Protein AF-A0A4V2B8Z3-F1 (afdb_monomer_lite)

Radius of gyration: 23.39 Å; chains: 1; bounding box: 37×26×96 Å

Foldseek 3Di:
DVVVVVVVVVVVVVVVVVVVVVLVVVLVVLVPDDLLVSLVVLLPDDLLSSLSSLVNHDVVSSVSSLVNHDPVSSVVNVCVNVVVVVVCVVDPDDDDPPPDDDDDDDDDDDDDDDDDDDD

Secondary structure (DSSP, 8-state):
-HHHHHHHHHHHHHHHHHHHHHHHHHHHHHHHS-HHHHHHHHHTS-HHHHHHHHHHS-HHHHHHHHTTS-HHHHHHHHHHHTTHHHHHTT-------TT---PPP--------------

Sequence (119 aa):
MEELNAQMSEKLDGFKKEHEGKITKLVAVVEGMKPAAAAEYIENLDAELAVEILARMNTAKASKLLNLVNKKQSARLTELYTGYRDNVKGTSGAPAPASVAPAPAAKAPEQEKEAAKPK

pLDDT: mean 73.84, std 19.45, range [31.23, 90.62]

Structure (mmCIF, N/CA/C/O backbone):
data_AF-A0A4V2B8Z3-F1
#
_entry.id   AF-A0A4V2B8Z3-F1
#
loop_
_atom_site.group_PDB
_atom_site.id
_atom_site.type_symbol
_atom_site.label_atom_id
_atom_site.label_alt_id
_atom_site.label_comp_id
_atom_site.label_asym_id
_atom_site.label_entity_id
_atom_site.label_seq_id
_atom_site.pdbx_PDB_ins_code
_atom_site.Cartn_x
_atom_site.Cartn_y
_atom_site.Cartn_z
_atom_site.occupancy
_atom_site.B_iso_or_equiv
_atom_site.auth_seq_id
_atom_site.auth_comp_id
_atom_site.auth_asym_id
_atom_site.auth_atom_id
_atom_site.pdbx_PDB_model_num
ATOM 1 N N . MET A 1 1 ? 24.042 3.207 -31.398 1.00 63.28 1 MET A N 1
ATOM 2 C CA . MET A 1 1 ? 23.522 2.384 -30.277 1.00 63.28 1 MET A CA 1
ATOM 3 C C . MET A 1 1 ? 22.726 3.220 -29.280 1.00 63.28 1 MET A C 1
ATOM 5 O O . MET A 1 1 ? 21.705 2.733 -28.818 1.00 63.28 1 MET A O 1
ATOM 9 N N . GLU A 1 2 ? 23.131 4.459 -28.977 1.00 76.25 2 GLU A N 1
ATOM 10 C CA . GLU A 1 2 ? 22.436 5.330 -28.010 1.00 76.25 2 GLU A CA 1
ATOM 11 C C . GLU A 1 2 ? 20.931 5.508 -28.250 1.00 76.25 2 GLU A C 1
ATOM 13 O O . GLU A 1 2 ? 20.178 5.406 -27.289 1.00 76.25 2 GLU A O 1
ATOM 18 N N . GLU A 1 3 ? 20.461 5.670 -29.493 1.00 77.44 3 GLU A N 1
ATOM 19 C CA . GLU A 1 3 ? 19.020 5.792 -29.792 1.00 77.44 3 GLU A CA 1
ATOM 20 C C . GLU A 1 3 ? 18.175 4.620 -29.270 1.00 77.44 3 GLU A C 1
ATOM 22 O O . GLU A 1 3 ? 17.048 4.826 -28.822 1.00 77.44 3 GLU A O 1
ATOM 27 N N . LEU A 1 4 ? 18.714 3.394 -29.281 1.00 80.19 4 LEU A N 1
ATOM 28 C CA . LEU A 1 4 ? 18.009 2.227 -28.752 1.00 80.19 4 LEU A CA 1
ATOM 29 C C . LEU A 1 4 ? 17.899 2.309 -27.224 1.00 80.19 4 LEU A C 1
ATOM 31 O O . LEU A 1 4 ? 16.831 2.056 -26.674 1.00 80.19 4 LEU A O 1
ATOM 35 N N . ASN A 1 5 ? 18.970 2.734 -26.548 1.00 81.25 5 ASN A N 1
ATOM 36 C CA . ASN A 1 5 ? 18.971 2.954 -25.100 1.00 81.25 5 ASN A CA 1
ATOM 37 C C . ASN A 1 5 ? 18.047 4.118 -24.707 1.00 81.25 5 ASN A C 1
ATOM 39 O O . ASN A 1 5 ? 17.336 4.017 -23.710 1.00 81.25 5 ASN A O 1
ATOM 43 N N . ALA A 1 6 ? 18.011 5.192 -25.500 1.00 82.75 6 ALA A N 1
ATOM 44 C CA . ALA A 1 6 ? 17.126 6.335 -25.295 1.00 82.75 6 ALA A CA 1
ATOM 45 C C . ALA A 1 6 ? 15.649 5.931 -25.428 1.00 82.75 6 ALA A C 1
ATOM 47 O O . ALA A 1 6 ? 14.876 6.150 -24.498 1.00 82.75 6 ALA A O 1
ATOM 48 N N . GLN A 1 7 ? 15.270 5.249 -26.516 1.00 79.38 7 GLN A N 1
ATOM 49 C CA . GLN A 1 7 ? 13.904 4.741 -26.703 1.00 79.38 7 GLN A CA 1
ATOM 50 C C . GLN A 1 7 ? 13.503 3.698 -25.651 1.00 79.38 7 GLN A C 1
ATOM 52 O O . GLN A 1 7 ? 12.338 3.641 -25.258 1.00 79.38 7 GLN A O 1
ATOM 57 N N . MET A 1 8 ? 14.442 2.862 -25.194 1.00 81.38 8 MET A N 1
ATOM 58 C CA . MET A 1 8 ? 14.202 1.915 -24.102 1.00 81.38 8 MET A CA 1
ATOM 59 C C . MET A 1 8 ? 13.930 2.666 -22.792 1.00 81.38 8 MET A C 1
ATOM 61 O O . MET A 1 8 ? 12.949 2.376 -22.111 1.00 81.38 8 MET A O 1
ATOM 65 N N . SER A 1 9 ? 14.758 3.665 -22.472 1.00 83.81 9 SER A N 1
ATOM 66 C CA . SER A 1 9 ? 14.620 4.501 -21.276 1.00 83.81 9 SER A CA 1
ATOM 67 C C . SER A 1 9 ? 13.304 5.280 -21.272 1.00 83.81 9 SER A C 1
ATOM 69 O O . SER A 1 9 ? 12.562 5.210 -20.299 1.00 83.81 9 SER A O 1
ATOM 71 N N . GLU A 1 10 ? 12.947 5.939 -22.378 1.00 86.31 10 GLU A N 1
ATOM 72 C CA . GLU A 1 10 ? 11.703 6.711 -22.505 1.00 86.31 10 GLU A CA 1
ATOM 73 C C . GLU A 1 10 ? 10.454 5.837 -22.298 1.00 86.31 10 GLU A C 1
ATOM 75 O O . GLU A 1 10 ? 9.553 6.205 -21.542 1.00 86.31 10 GLU A O 1
ATOM 80 N N . LYS A 1 11 ? 10.426 4.633 -22.889 1.00 84.12 11 LYS A N 1
ATOM 81 C CA . LYS A 1 11 ? 9.333 3.663 -22.700 1.00 84.12 11 LYS A CA 1
ATOM 82 C C . LYS A 1 11 ? 9.252 3.153 -21.259 1.00 84.12 11 LYS A C 1
ATOM 84 O O . LYS A 1 11 ? 8.151 3.030 -20.723 1.00 84.12 11 LYS A O 1
ATOM 89 N N . LEU A 1 12 ? 10.394 2.897 -20.617 1.00 86.19 12 LEU A N 1
ATOM 90 C CA . LEU A 1 12 ? 10.456 2.522 -19.200 1.00 86.19 12 LEU A CA 1
ATOM 91 C C . LEU A 1 12 ? 9.970 3.661 -18.291 1.00 86.19 12 LEU A C 1
ATOM 93 O O . LEU A 1 12 ? 9.280 3.404 -17.307 1.00 86.19 12 LEU A O 1
ATOM 97 N N . ASP A 1 13 ? 10.293 4.910 -18.615 1.00 87.56 13 ASP A N 1
ATOM 98 C CA . ASP A 1 13 ? 9.907 6.082 -17.828 1.00 87.56 13 ASP A CA 1
ATOM 99 C C . ASP A 1 13 ? 8.413 6.416 -17.978 1.00 87.56 13 ASP A C 1
ATOM 101 O O . ASP A 1 13 ? 7.733 6.704 -16.991 1.00 87.56 13 ASP A O 1
ATOM 105 N N . GLY A 1 14 ? 7.866 6.277 -19.191 1.00 85.31 14 GLY A N 1
ATOM 106 C CA . GLY A 1 14 ? 6.426 6.339 -19.449 1.00 85.31 14 GLY A CA 1
ATOM 107 C C . GLY A 1 14 ? 5.649 5.245 -18.710 1.00 85.31 14 GLY A C 1
ATOM 108 O O . GLY A 1 14 ? 4.656 5.541 -18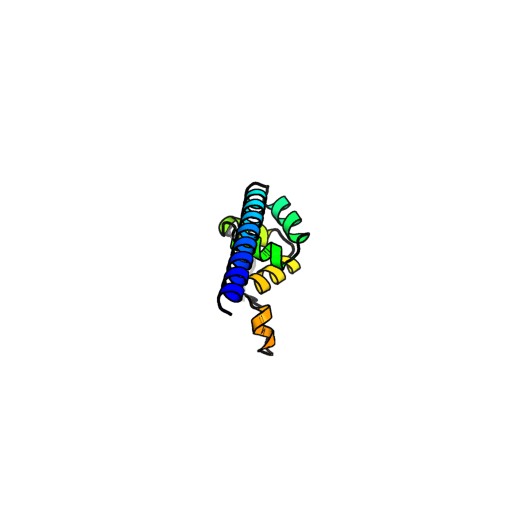.044 1.00 85.31 14 GLY A O 1
ATOM 109 N N . PHE A 1 15 ? 6.137 3.998 -18.745 1.00 83.88 15 PHE A N 1
ATOM 110 C CA . PHE A 1 15 ? 5.535 2.882 -18.006 1.00 83.88 15 PHE A CA 1
ATOM 111 C C . PHE A 1 15 ? 5.535 3.126 -16.490 1.00 83.88 15 PHE A C 1
ATOM 113 O O . PHE A 1 15 ? 4.497 2.961 -15.849 1.00 83.88 15 PHE A O 1
ATOM 120 N N . LYS A 1 16 ? 6.659 3.586 -15.917 1.00 85.00 16 LYS A N 1
ATOM 121 C CA . LYS A 1 16 ? 6.743 3.977 -14.497 1.00 85.00 16 LYS A CA 1
ATOM 122 C C . LYS A 1 16 ? 5.706 5.044 -14.152 1.00 85.00 16 LYS A C 1
ATOM 124 O O . LYS A 1 16 ? 4.908 4.831 -13.247 1.00 85.00 16 LYS A O 1
ATOM 129 N N . LYS A 1 17 ? 5.661 6.151 -14.900 1.00 85.62 17 LYS A N 1
ATOM 130 C CA . LYS A 1 17 ? 4.719 7.261 -14.659 1.00 85.62 17 LYS A CA 1
ATOM 131 C C . LYS A 1 17 ? 3.257 6.816 -14.724 1.00 85.62 17 LYS A C 1
ATOM 133 O O . LYS A 1 17 ? 2.450 7.250 -13.901 1.00 85.62 17 LYS A O 1
ATOM 138 N N . GLU A 1 18 ? 2.906 5.918 -15.644 1.00 87.06 18 GLU A N 1
ATOM 139 C CA . GLU A 1 18 ? 1.558 5.344 -15.690 1.00 87.06 18 GLU A CA 1
ATOM 140 C C . GLU A 1 18 ? 1.277 4.422 -14.488 1.00 87.06 18 GLU A C 1
ATOM 142 O O . GLU A 1 18 ? 0.188 4.483 -13.910 1.00 87.06 18 GLU A O 1
ATOM 147 N N . HIS A 1 19 ? 2.252 3.608 -14.070 1.00 85.31 19 HIS A N 1
ATOM 148 C CA . HIS A 1 19 ? 2.151 2.740 -12.893 1.00 85.31 19 HIS A CA 1
ATOM 149 C C . HIS A 1 19 ? 1.960 3.551 -11.603 1.00 85.31 19 HIS A C 1
ATOM 151 O O . HIS A 1 19 ? 1.001 3.332 -10.862 1.00 85.31 19 HIS A O 1
ATOM 157 N N . GLU A 1 20 ? 2.785 4.572 -11.373 1.00 86.38 20 GLU A N 1
ATOM 158 C CA . GLU A 1 20 ? 2.660 5.471 -10.221 1.00 86.38 20 GLU A CA 1
ATOM 159 C C . GLU A 1 20 ? 1.343 6.258 -10.241 1.00 86.38 20 GLU A C 1
ATOM 161 O O . GLU A 1 20 ? 0.693 6.419 -9.203 1.00 86.38 20 GLU A O 1
ATOM 166 N N . GLY A 1 21 ? 0.881 6.674 -11.424 1.00 88.00 21 GLY A N 1
ATOM 167 C CA . GLY A 1 21 ? -0.436 7.282 -11.615 1.00 88.00 21 GLY A CA 1
ATOM 168 C C . GLY A 1 21 ? -1.612 6.343 -11.308 1.00 88.00 21 GLY A C 1
ATOM 169 O O . GLY A 1 21 ? -2.682 6.818 -10.918 1.00 88.00 21 GLY A O 1
ATOM 170 N N . LYS A 1 22 ? -1.441 5.021 -11.445 1.00 88.88 22 LYS A N 1
ATOM 171 C CA . LYS A 1 22 ? -2.420 3.999 -11.022 1.00 88.88 22 LYS A CA 1
ATOM 172 C C . LYS A 1 22 ? -2.374 3.777 -9.508 1.00 88.88 22 LYS A C 1
ATOM 174 O O . LYS A 1 22 ? -3.426 3.829 -8.870 1.00 88.88 22 LYS A O 1
ATOM 179 N N . ILE A 1 23 ? -1.186 3.625 -8.918 1.00 89.38 23 ILE A N 1
ATOM 180 C CA . ILE A 1 23 ? -1.024 3.445 -7.462 1.00 89.38 23 ILE A CA 1
ATOM 181 C C . ILE A 1 23 ? -1.558 4.663 -6.704 1.00 89.38 23 ILE A C 1
ATOM 183 O O . ILE A 1 23 ? -2.300 4.502 -5.743 1.00 89.38 23 ILE A O 1
ATOM 187 N N . THR A 1 24 ? -1.279 5.883 -7.166 1.00 90.12 24 THR A N 1
ATOM 188 C CA . THR A 1 24 ? -1.764 7.120 -6.524 1.00 90.12 24 THR A CA 1
ATOM 189 C C . THR A 1 24 ? -3.298 7.177 -6.464 1.00 90.12 24 THR A C 1
ATOM 191 O O . THR A 1 24 ? -3.869 7.625 -5.470 1.00 90.12 24 THR A O 1
ATOM 194 N N . LYS A 1 25 ? -3.991 6.657 -7.488 1.00 90.06 25 LYS A N 1
ATOM 195 C CA . LYS A 1 25 ? -5.461 6.535 -7.500 1.00 90.06 25 LYS A CA 1
ATOM 196 C C . LYS A 1 25 ? -5.953 5.461 -6.525 1.00 90.06 25 LYS A C 1
ATOM 198 O O . LYS A 1 25 ? -6.922 5.705 -5.812 1.00 90.06 25 LYS A O 1
ATOM 203 N N . LEU A 1 26 ? -5.277 4.311 -6.454 1.00 88.62 26 LEU A N 1
ATOM 204 C CA . LEU A 1 26 ? -5.570 3.258 -5.471 1.00 88.62 26 LEU A CA 1
ATOM 205 C C . LEU A 1 26 ? -5.396 3.773 -4.035 1.00 88.62 26 LEU A C 1
ATOM 207 O O . LEU A 1 26 ? -6.308 3.623 -3.226 1.00 88.62 26 LEU A O 1
ATOM 211 N N . VAL A 1 27 ? -4.288 4.464 -3.747 1.00 90.62 27 VAL A N 1
ATOM 212 C CA . VAL A 1 27 ? -4.035 5.136 -2.463 1.00 90.62 27 VAL A CA 1
ATOM 213 C C . VAL A 1 27 ? -5.171 6.096 -2.123 1.00 90.62 27 VAL A C 1
ATOM 215 O O . VAL A 1 27 ? -5.725 5.990 -1.037 1.00 90.62 27 VAL A O 1
ATOM 218 N N . ALA A 1 28 ? -5.589 6.973 -3.042 1.00 90.06 28 ALA A N 1
ATOM 219 C CA . ALA A 1 28 ? -6.682 7.918 -2.791 1.00 90.06 28 ALA A CA 1
ATOM 220 C C . ALA A 1 28 ? -8.025 7.230 -2.455 1.00 90.06 28 ALA A C 1
ATOM 222 O O . ALA A 1 28 ? -8.773 7.718 -1.606 1.00 90.06 28 ALA A O 1
ATOM 223 N N . VAL A 1 29 ? -8.323 6.079 -3.071 1.00 89.88 29 VAL A N 1
ATOM 224 C CA . VAL A 1 29 ? -9.525 5.278 -2.769 1.00 89.88 29 VAL A CA 1
ATOM 225 C C . VAL A 1 29 ? -9.413 4.596 -1.397 1.00 89.88 29 VAL A C 1
ATOM 227 O O . VAL A 1 29 ? -10.353 4.667 -0.602 1.00 89.88 29 VAL A O 1
ATOM 230 N N . VAL A 1 30 ? -8.260 3.999 -1.077 1.00 87.31 30 VAL A N 1
ATOM 231 C CA . VAL A 1 30 ? -7.969 3.389 0.239 1.00 87.31 30 VAL A CA 1
ATOM 232 C C . VAL A 1 30 ? -7.956 4.444 1.358 1.00 87.31 30 VAL A C 1
ATOM 234 O O . VAL A 1 30 ? -8.436 4.193 2.461 1.00 87.31 30 VAL A O 1
ATOM 237 N N . GLU A 1 31 ? -7.502 5.663 1.063 1.00 87.44 31 GLU A N 1
ATOM 238 C CA . GLU A 1 31 ? -7.493 6.810 1.975 1.00 87.44 31 GLU A CA 1
ATOM 239 C C . GLU A 1 31 ? -8.877 7.400 2.274 1.00 87.44 31 GLU A C 1
ATOM 241 O O . GLU A 1 31 ? -9.021 8.073 3.303 1.00 87.44 31 GLU A O 1
ATOM 246 N N . GLY A 1 32 ? -9.852 7.213 1.379 1.00 87.81 32 GLY A N 1
ATOM 247 C CA . GLY A 1 32 ? -11.216 7.740 1.500 1.00 87.81 32 GLY A CA 1
ATOM 248 C C . GLY A 1 32 ? -12.219 6.767 2.130 1.00 87.81 32 GLY A C 1
ATOM 249 O O . GLY A 1 32 ? -13.265 7.195 2.621 1.00 87.81 32 GLY A O 1
ATOM 250 N N . MET A 1 33 ? -11.922 5.465 2.138 1.00 89.75 33 MET A N 1
ATOM 251 C CA . MET A 1 33 ? -12.783 4.444 2.744 1.00 89.75 33 MET A CA 1
ATOM 252 C C . MET A 1 33 ? -12.567 4.299 4.265 1.00 89.75 33 MET A C 1
ATOM 254 O O . MET A 1 33 ? -11.643 4.858 4.856 1.00 89.75 33 MET A O 1
ATOM 258 N N . LYS A 1 34 ? -13.452 3.551 4.941 1.00 89.44 34 LYS A N 1
ATOM 259 C CA . LYS A 1 34 ? -13.342 3.320 6.394 1.00 89.44 34 LYS A CA 1
ATOM 260 C C . LYS A 1 34 ? -12.140 2.405 6.703 1.00 89.44 34 LYS A C 1
ATOM 262 O O . LYS A 1 34 ? -11.993 1.403 6.008 1.00 89.44 34 LYS A O 1
ATOM 267 N N . PRO A 1 35 ? -11.358 2.641 7.779 1.00 86.56 35 PRO A N 1
ATOM 268 C CA . PRO A 1 35 ? -10.149 1.860 8.076 1.00 86.56 35 PRO A CA 1
ATOM 269 C C . PRO A 1 35 ? -10.334 0.336 8.156 1.00 86.56 35 PRO A C 1
ATOM 271 O O . PRO A 1 35 ? -9.430 -0.393 7.773 1.00 86.56 35 PRO A O 1
ATOM 274 N N . ALA A 1 36 ? -11.497 -0.151 8.606 1.00 88.44 36 ALA A N 1
ATOM 275 C CA . ALA A 1 36 ? -11.796 -1.586 8.637 1.00 88.44 36 ALA A CA 1
ATOM 276 C C . ALA A 1 36 ? -11.981 -2.189 7.229 1.00 88.44 36 ALA A C 1
ATOM 278 O O . ALA A 1 36 ? -11.436 -3.247 6.942 1.00 88.44 36 ALA A O 1
ATOM 279 N N . ALA A 1 37 ? -12.673 -1.483 6.326 1.00 89.31 37 ALA A N 1
ATOM 280 C CA . ALA A 1 37 ? -12.807 -1.902 4.928 1.00 89.31 37 ALA A CA 1
ATOM 281 C C . ALA A 1 37 ? -11.472 -1.782 4.170 1.00 89.31 37 ALA A C 1
ATOM 283 O O . ALA A 1 37 ? -11.157 -2.615 3.329 1.00 89.31 37 ALA A O 1
ATOM 284 N N . ALA A 1 38 ? -10.658 -0.778 4.515 1.00 88.94 38 ALA A N 1
ATOM 285 C CA . ALA A 1 38 ? -9.305 -0.619 3.988 1.00 88.94 38 ALA A CA 1
ATOM 286 C C . ALA A 1 38 ? -8.375 -1.769 4.412 1.00 88.94 38 ALA A C 1
ATOM 288 O O . ALA A 1 38 ? -7.569 -2.230 3.608 1.00 88.94 38 ALA A O 1
ATOM 289 N N . ALA A 1 39 ? -8.507 -2.244 5.655 1.00 88.81 39 ALA A N 1
ATOM 290 C CA . ALA A 1 39 ? -7.797 -3.415 6.155 1.00 88.81 39 ALA A CA 1
ATOM 291 C C . ALA A 1 39 ? -8.210 -4.683 5.387 1.00 88.81 39 ALA A C 1
ATOM 293 O O . ALA A 1 39 ? -7.353 -5.319 4.783 1.00 88.81 39 ALA A O 1
ATOM 294 N N . GLU A 1 40 ? -9.510 -4.982 5.313 1.00 89.88 40 GLU A N 1
ATOM 295 C CA . GLU A 1 40 ? -10.047 -6.140 4.578 1.00 89.88 40 GLU A CA 1
ATOM 296 C C . GLU A 1 40 ? -9.646 -6.128 3.088 1.00 89.88 40 GLU A C 1
ATOM 298 O O . GLU A 1 40 ? -9.238 -7.152 2.539 1.00 89.88 40 GLU A O 1
ATOM 303 N N . TYR A 1 41 ? -9.675 -4.959 2.438 1.00 88.88 41 TYR A N 1
ATOM 304 C CA . TYR A 1 41 ? -9.217 -4.794 1.055 1.00 88.88 41 TYR A CA 1
ATOM 305 C C . TYR A 1 41 ? -7.718 -5.093 0.893 1.00 88.88 41 TYR A C 1
ATOM 307 O O . TYR A 1 41 ? -7.330 -5.798 -0.036 1.00 88.88 41 TYR A O 1
ATOM 315 N N . ILE A 1 42 ? -6.878 -4.606 1.812 1.00 86.88 42 ILE A N 1
ATOM 316 C CA . ILE A 1 42 ? -5.426 -4.845 1.810 1.00 86.88 42 ILE A CA 1
ATOM 317 C C . ILE A 1 42 ? -5.076 -6.305 2.141 1.00 86.88 42 ILE A C 1
ATOM 319 O O . ILE A 1 42 ? -4.102 -6.825 1.604 1.00 86.88 42 ILE A O 1
ATOM 323 N N . GLU A 1 43 ? -5.867 -7.004 2.959 1.00 86.56 43 GLU A N 1
ATOM 324 C CA . GLU A 1 43 ? -5.654 -8.430 3.257 1.00 86.56 43 GLU A CA 1
ATOM 325 C C . GLU A 1 43 ? -5.935 -9.363 2.074 1.00 86.56 43 GLU A C 1
ATOM 327 O O . GLU A 1 43 ? -5.339 -10.441 2.010 1.00 86.56 43 GLU A O 1
ATOM 332 N N . ASN A 1 44 ? -6.816 -8.944 1.160 1.00 88.00 44 ASN A N 1
ATOM 333 C CA . ASN A 1 44 ? -7.152 -9.647 -0.082 1.00 88.00 44 ASN A CA 1
ATOM 334 C C . ASN A 1 44 ? -6.297 -9.199 -1.285 1.00 88.00 44 ASN A C 1
ATOM 336 O O . ASN A 1 44 ? -6.422 -9.765 -2.373 1.00 88.00 44 ASN A O 1
ATOM 340 N N . LEU A 1 45 ? -5.443 -8.187 -1.112 1.00 88.12 45 LEU A N 1
ATOM 341 C CA . LEU A 1 45 ? -4.518 -7.707 -2.136 1.00 88.12 45 LEU A CA 1
ATOM 342 C C . LEU A 1 45 ? -3.229 -8.545 -2.151 1.00 88.12 45 LEU A C 1
ATOM 344 O O . LEU A 1 45 ? -2.909 -9.239 -1.182 1.00 88.12 45 LEU A O 1
ATOM 348 N N . ASP A 1 46 ? -2.442 -8.445 -3.226 1.00 89.56 46 ASP A N 1
ATOM 349 C CA . ASP A 1 46 ? -1.063 -8.924 -3.147 1.00 89.56 46 ASP A CA 1
ATOM 350 C C . ASP A 1 46 ? -0.226 -8.043 -2.198 1.00 89.56 46 ASP A C 1
ATOM 352 O O . ASP A 1 46 ? -0.430 -6.831 -2.092 1.00 89.56 46 ASP A O 1
ATOM 356 N N . ALA A 1 47 ? 0.726 -8.667 -1.503 1.00 85.94 47 ALA A N 1
ATOM 357 C CA . ALA A 1 47 ? 1.508 -8.024 -0.459 1.00 85.94 47 ALA A CA 1
ATOM 358 C C . ALA A 1 47 ? 2.549 -7.023 -0.983 1.00 85.94 47 ALA A C 1
ATOM 360 O O . ALA A 1 47 ? 2.887 -6.098 -0.246 1.00 85.94 47 ALA A O 1
ATOM 361 N N . GLU A 1 48 ? 3.048 -7.164 -2.213 1.00 86.62 48 GLU A N 1
ATOM 362 C CA . GLU A 1 48 ? 3.970 -6.187 -2.810 1.00 86.62 48 GLU A CA 1
ATOM 363 C C . GLU A 1 48 ? 3.203 -4.908 -3.179 1.00 86.62 48 GLU A C 1
ATOM 365 O O . GLU A 1 48 ? 3.574 -3.811 -2.758 1.00 86.62 48 GLU A O 1
ATOM 370 N N . LEU A 1 49 ? 2.045 -5.051 -3.838 1.00 87.81 49 LEU A N 1
ATOM 371 C CA . LEU A 1 49 ? 1.161 -3.923 -4.158 1.00 87.81 49 LEU A CA 1
ATOM 372 C C . LEU A 1 49 ? 0.583 -3.256 -2.896 1.00 87.81 49 LEU A C 1
ATOM 374 O O . LEU A 1 49 ? 0.476 -2.030 -2.833 1.00 87.81 49 LEU A O 1
ATOM 378 N N . ALA A 1 50 ? 0.241 -4.036 -1.867 1.00 88.69 50 ALA A N 1
ATOM 379 C CA . ALA A 1 50 ? -0.184 -3.501 -0.575 1.00 88.69 50 ALA A CA 1
ATOM 380 C C . ALA A 1 50 ? 0.911 -2.646 0.083 1.00 88.69 50 ALA A C 1
ATOM 382 O O . ALA A 1 50 ? 0.606 -1.599 0.654 1.00 88.69 50 ALA A O 1
ATOM 383 N N . VAL A 1 51 ? 2.180 -3.048 -0.027 1.00 89.38 51 VAL A N 1
ATOM 384 C CA . VAL A 1 51 ? 3.325 -2.270 0.470 1.00 89.38 51 VAL A CA 1
ATOM 385 C C . VAL A 1 51 ? 3.555 -1.005 -0.356 1.00 89.38 51 VAL A C 1
ATOM 387 O O . VAL A 1 51 ? 3.749 0.055 0.238 1.00 89.38 51 VAL A O 1
ATOM 390 N N . GLU A 1 52 ? 3.441 -1.053 -1.687 1.00 89.12 52 GLU A N 1
ATOM 391 C CA . GLU A 1 52 ? 3.502 0.153 -2.531 1.00 89.12 52 GLU A CA 1
ATOM 392 C C . GLU A 1 52 ? 2.402 1.175 -2.201 1.00 89.12 52 GLU A C 1
ATOM 394 O O . GLU A 1 52 ? 2.650 2.385 -2.233 1.00 89.12 52 GLU A O 1
ATOM 399 N N . ILE A 1 53 ? 1.196 0.701 -1.871 1.00 89.25 53 ILE A N 1
ATOM 400 C CA . ILE A 1 53 ? 0.081 1.541 -1.417 1.00 89.25 53 ILE A CA 1
ATOM 401 C C . ILE A 1 53 ? 0.389 2.116 -0.030 1.00 89.25 53 ILE A C 1
ATOM 403 O O . ILE A 1 53 ? 0.308 3.329 0.150 1.00 89.25 53 ILE A O 1
ATOM 407 N N . LEU A 1 54 ? 0.799 1.289 0.939 1.00 87.75 54 LEU A N 1
ATOM 408 C CA . LEU A 1 54 ? 1.142 1.738 2.297 1.00 87.75 54 LEU A CA 1
ATOM 409 C C . LEU A 1 54 ? 2.296 2.758 2.310 1.00 87.75 54 LEU A C 1
ATOM 411 O O . LEU A 1 54 ? 2.257 3.685 3.116 1.00 87.75 54 LEU A O 1
ATOM 415 N N . ALA A 1 55 ? 3.275 2.631 1.409 1.00 87.88 55 ALA A N 1
ATOM 416 C CA . ALA A 1 55 ? 4.416 3.544 1.280 1.00 87.88 55 ALA A CA 1
ATOM 417 C C . ALA A 1 55 ? 4.085 4.892 0.622 1.00 87.88 55 ALA A C 1
ATOM 419 O O . ALA A 1 55 ? 4.763 5.881 0.894 1.00 87.88 55 ALA A O 1
ATOM 420 N N . ARG A 1 56 ? 3.043 4.957 -0.216 1.00 87.62 56 ARG A N 1
ATOM 421 C CA . ARG A 1 56 ? 2.554 6.211 -0.821 1.00 87.62 56 ARG A CA 1
ATOM 422 C C . ARG A 1 56 ? 1.370 6.834 -0.059 1.00 87.62 56 ARG A C 1
ATOM 424 O O . ARG A 1 56 ? 0.942 7.933 -0.402 1.00 87.62 56 ARG A O 1
ATOM 431 N N . MET A 1 57 ? 0.849 6.160 0.968 1.00 88.56 57 MET A N 1
ATOM 432 C CA . MET A 1 57 ? -0.267 6.612 1.809 1.00 88.56 57 MET A CA 1
ATOM 433 C C . MET A 1 57 ? 0.207 7.406 3.040 1.00 88.56 57 MET A C 1
ATOM 435 O O . MET A 1 57 ? 1.331 7.245 3.515 1.00 88.56 57 MET A O 1
ATOM 439 N N . ASN A 1 58 ? -0.660 8.242 3.620 1.00 89.06 58 ASN A N 1
ATOM 440 C CA . ASN A 1 58 ? -0.364 8.946 4.865 1.00 89.06 58 ASN A CA 1
ATOM 441 C C . ASN A 1 58 ? -0.042 7.963 6.009 1.00 89.06 58 ASN A C 1
ATOM 443 O O . ASN A 1 58 ? -0.862 7.110 6.366 1.00 89.06 58 ASN A O 1
ATOM 447 N N . THR A 1 59 ? 1.116 8.137 6.651 1.00 87.25 59 THR A N 1
ATOM 448 C CA . THR A 1 59 ? 1.624 7.256 7.718 1.00 87.25 59 THR A CA 1
ATOM 449 C C . THR A 1 59 ? 0.625 7.062 8.865 1.00 87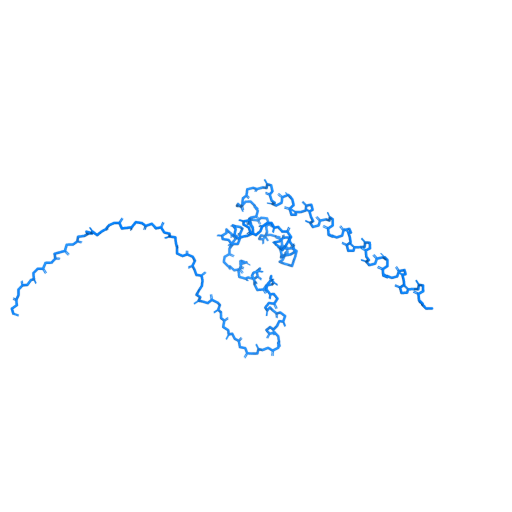.25 59 THR A C 1
ATOM 451 O O . THR A 1 59 ? 0.474 5.955 9.375 1.00 87.25 59 THR A O 1
ATOM 454 N N . ALA A 1 60 ? -0.135 8.096 9.243 1.00 87.88 60 ALA A N 1
ATOM 455 C CA . ALA A 1 60 ? -1.132 8.005 10.314 1.00 87.88 60 ALA A CA 1
ATOM 456 C C . ALA A 1 60 ? -2.401 7.222 9.914 1.00 87.88 60 ALA A C 1
ATOM 458 O O . ALA A 1 60 ? -3.153 6.790 10.794 1.00 87.88 60 ALA A O 1
ATOM 459 N N . LYS A 1 61 ? -2.650 7.021 8.611 1.00 87.38 61 LYS A N 1
ATOM 460 C CA . LYS A 1 61 ? -3.642 6.061 8.094 1.00 87.38 61 LYS A CA 1
ATOM 461 C C . LYS A 1 61 ? -3.030 4.664 7.974 1.00 87.38 61 LYS A C 1
ATOM 463 O O . LYS A 1 61 ? -3.652 3.708 8.432 1.00 87.38 61 LYS A O 1
ATOM 468 N N . ALA A 1 62 ? -1.801 4.547 7.465 1.00 87.50 62 ALA A N 1
ATOM 469 C CA . ALA A 1 62 ? -1.087 3.272 7.336 1.00 87.50 62 ALA A CA 1
ATOM 470 C C . ALA A 1 62 ? -0.947 2.547 8.688 1.00 87.50 62 ALA A C 1
ATOM 472 O O . ALA A 1 62 ? -1.348 1.390 8.809 1.00 87.50 62 ALA A O 1
ATOM 473 N N . SER A 1 63 ? -0.525 3.248 9.746 1.00 87.50 63 SER A N 1
ATOM 474 C CA . SER A 1 63 ? -0.463 2.690 11.106 1.00 87.50 63 SER A CA 1
ATOM 475 C C . SER A 1 63 ? -1.827 2.227 11.632 1.00 87.50 63 SER A C 1
ATOM 477 O O . SER A 1 63 ? -1.887 1.277 12.408 1.00 87.50 63 SER A O 1
ATOM 479 N N . LYS A 1 64 ? -2.937 2.855 11.216 1.00 88.12 64 LYS A N 1
ATOM 480 C CA . LYS A 1 64 ? -4.291 2.418 11.602 1.00 88.12 64 LYS A CA 1
ATOM 481 C C . LYS A 1 64 ? -4.712 1.153 10.855 1.00 88.12 64 LYS A C 1
ATOM 483 O O . LYS A 1 64 ? -5.285 0.277 11.489 1.00 88.12 64 LYS A O 1
ATOM 488 N N . LEU A 1 65 ? -4.382 1.016 9.567 1.00 87.81 65 LEU A N 1
ATOM 489 C CA . LEU A 1 65 ? -4.585 -0.241 8.832 1.00 87.81 65 LEU A CA 1
ATOM 490 C C . LEU A 1 65 ? -3.765 -1.386 9.438 1.00 87.81 65 LEU A C 1
ATOM 492 O O . LEU A 1 65 ? -4.319 -2.449 9.695 1.00 87.81 65 LEU A O 1
ATOM 496 N N . LEU A 1 66 ? -2.478 -1.170 9.726 1.00 86.12 66 LEU A N 1
ATOM 497 C CA . LEU A 1 66 ? -1.593 -2.209 10.274 1.00 86.12 66 LEU A CA 1
ATOM 498 C C . LEU A 1 66 ? -2.032 -2.722 11.662 1.00 86.12 66 LEU A C 1
ATOM 500 O O . LEU A 1 66 ? -1.717 -3.857 12.015 1.00 86.12 66 LEU A O 1
ATOM 504 N N . ASN A 1 67 ? -2.793 -1.930 12.425 1.00 88.25 67 ASN A N 1
ATOM 505 C CA . ASN A 1 67 ? -3.424 -2.363 13.681 1.00 88.25 67 ASN A CA 1
ATOM 506 C C . ASN A 1 67 ? -4.775 -3.088 13.492 1.00 88.25 67 ASN A C 1
ATOM 508 O O . ASN A 1 67 ? -5.282 -3.663 14.454 1.00 88.25 67 ASN A O 1
ATOM 512 N N . LEU A 1 68 ? -5.371 -3.043 12.295 1.00 88.88 68 LEU A N 1
ATOM 513 C CA . LEU A 1 68 ? -6.672 -3.647 11.980 1.00 88.88 68 LEU A CA 1
ATOM 514 C C . LEU A 1 68 ? -6.559 -4.936 11.153 1.00 88.88 68 LEU A C 1
ATOM 516 O O . LEU A 1 68 ? -7.379 -5.830 11.339 1.00 88.88 68 LEU A O 1
ATOM 520 N N . VAL A 1 69 ? -5.554 -5.053 10.277 1.00 87.31 69 VAL A N 1
ATOM 521 C CA . VAL A 1 69 ? -5.266 -6.304 9.549 1.00 87.31 69 VAL A CA 1
ATOM 522 C C . VAL A 1 69 ? -4.756 -7.396 10.499 1.00 87.31 69 VAL A C 1
ATOM 524 O O . VAL A 1 69 ? -4.141 -7.125 11.536 1.00 87.31 69 VAL A O 1
ATOM 527 N N . ASN A 1 70 ? -4.964 -8.659 10.135 1.00 85.94 70 ASN A N 1
ATOM 528 C CA . ASN A 1 70 ? -4.530 -9.826 10.893 1.00 85.94 70 ASN A CA 1
ATOM 529 C C . ASN A 1 70 ? -3.021 -9.787 11.179 1.00 85.94 70 ASN A C 1
ATOM 531 O O . ASN A 1 70 ? -2.210 -9.516 10.292 1.00 85.94 70 ASN A O 1
ATOM 535 N N . LYS A 1 71 ? -2.630 -10.158 12.407 1.00 83.44 71 LYS A N 1
ATOM 536 C CA . LYS A 1 71 ? -1.232 -10.197 12.878 1.00 83.44 71 LYS A CA 1
ATOM 537 C C . LYS A 1 71 ? -0.261 -10.856 11.886 1.00 83.44 71 LYS A C 1
ATOM 539 O O . LYS A 1 71 ? 0.861 -10.379 11.744 1.00 83.44 71 LYS A O 1
ATOM 544 N N . LYS A 1 72 ? -0.680 -11.918 11.182 1.00 83.88 72 LYS A N 1
ATOM 545 C CA . LYS A 1 72 ? 0.154 -12.612 10.183 1.00 83.88 72 LYS A CA 1
ATOM 546 C C . LYS A 1 72 ? 0.414 -11.759 8.934 1.00 83.88 72 LYS A C 1
ATOM 548 O O . LYS A 1 72 ? 1.547 -11.728 8.460 1.00 83.88 72 LYS A O 1
ATOM 553 N N . GLN A 1 73 ? -0.604 -11.064 8.423 1.00 82.88 73 GLN A N 1
ATOM 554 C CA . GLN A 1 73 ? -0.448 -10.146 7.290 1.00 82.88 73 GLN A CA 1
ATOM 555 C C . GLN A 1 73 ? 0.286 -8.872 7.726 1.00 82.88 73 GLN A C 1
ATOM 557 O O . GLN A 1 73 ? 1.217 -8.462 7.046 1.00 82.88 73 GLN A O 1
ATOM 562 N N . SER A 1 74 ? -0.036 -8.306 8.897 1.00 84.75 74 SER A N 1
ATOM 563 C CA . SER A 1 74 ? 0.647 -7.118 9.437 1.00 84.75 74 SER A CA 1
ATOM 564 C C . SER A 1 74 ? 2.158 -7.339 9.589 1.00 84.75 74 SER A C 1
ATOM 566 O O . SER A 1 74 ? 2.957 -6.497 9.176 1.00 84.75 74 SER A O 1
ATOM 568 N N . ALA A 1 75 ? 2.567 -8.517 10.084 1.00 84.75 75 ALA A N 1
ATOM 569 C CA . ALA A 1 75 ? 3.971 -8.919 10.124 1.00 84.75 75 ALA A CA 1
ATOM 570 C C . ALA A 1 75 ? 4.588 -8.978 8.714 1.00 84.75 75 ALA A C 1
ATOM 572 O O . ALA A 1 75 ? 5.557 -8.269 8.461 1.00 84.75 75 ALA A O 1
ATOM 573 N N . ARG A 1 76 ? 3.995 -9.740 7.778 1.00 85.56 76 ARG A N 1
ATOM 574 C CA . ARG A 1 76 ? 4.494 -9.876 6.391 1.00 85.56 76 ARG A CA 1
ATOM 575 C C . ARG A 1 76 ? 4.628 -8.525 5.677 1.00 85.56 76 ARG A C 1
ATOM 577 O O . ARG A 1 76 ? 5.628 -8.288 5.004 1.00 85.56 76 ARG A O 1
ATOM 584 N N . LEU A 1 77 ? 3.637 -7.645 5.824 1.00 85.62 77 LEU A N 1
ATOM 585 C CA . LEU A 1 77 ? 3.644 -6.299 5.247 1.00 85.62 77 LEU A CA 1
ATOM 586 C C . LEU A 1 77 ? 4.744 -5.434 5.874 1.00 85.62 77 LEU A C 1
ATOM 588 O O . LEU A 1 77 ? 5.433 -4.728 5.150 1.00 85.62 77 LEU A O 1
ATOM 592 N N . THR A 1 78 ? 4.972 -5.536 7.187 1.00 84.81 78 THR A N 1
ATOM 593 C CA . THR A 1 78 ? 6.062 -4.819 7.874 1.00 84.81 78 THR A CA 1
ATOM 594 C C . THR A 1 78 ? 7.444 -5.330 7.446 1.00 84.81 78 THR A C 1
ATOM 596 O O . THR A 1 78 ? 8.340 -4.523 7.197 1.00 84.81 78 THR A O 1
ATOM 599 N N . GLU A 1 79 ? 7.628 -6.649 7.300 1.00 85.38 79 GLU A N 1
ATOM 600 C CA . GLU A 1 79 ? 8.874 -7.248 6.789 1.00 85.38 79 GLU A CA 1
ATOM 601 C C . GLU A 1 79 ? 9.197 -6.788 5.357 1.00 85.38 79 GLU A C 1
ATOM 603 O O . GLU A 1 79 ? 10.352 -6.505 5.047 1.00 85.38 79 GLU A O 1
ATOM 608 N N . LEU A 1 80 ? 8.188 -6.732 4.479 1.00 84.69 80 LEU A N 1
ATOM 609 C CA . LEU A 1 80 ? 8.329 -6.272 3.093 1.00 84.69 80 LEU A CA 1
ATOM 610 C C . LEU A 1 80 ? 8.584 -4.758 3.028 1.00 84.69 80 LEU A C 1
ATOM 612 O O . LEU A 1 80 ? 9.525 -4.324 2.375 1.00 84.69 80 LEU A O 1
ATOM 616 N N . TYR A 1 81 ? 7.804 -3.960 3.762 1.00 83.38 81 TYR A N 1
ATOM 617 C CA . TYR A 1 81 ? 7.931 -2.498 3.827 1.00 83.38 81 TYR A CA 1
ATOM 618 C C . TYR A 1 81 ? 9.311 -2.030 4.316 1.00 83.38 81 TYR A C 1
ATOM 620 O O . TYR A 1 81 ? 9.801 -0.982 3.907 1.00 83.38 81 TYR A O 1
ATOM 628 N N . THR A 1 82 ? 9.953 -2.812 5.186 1.00 84.50 82 THR A N 1
ATOM 629 C CA . THR A 1 82 ? 11.307 -2.537 5.699 1.00 84.50 82 THR A CA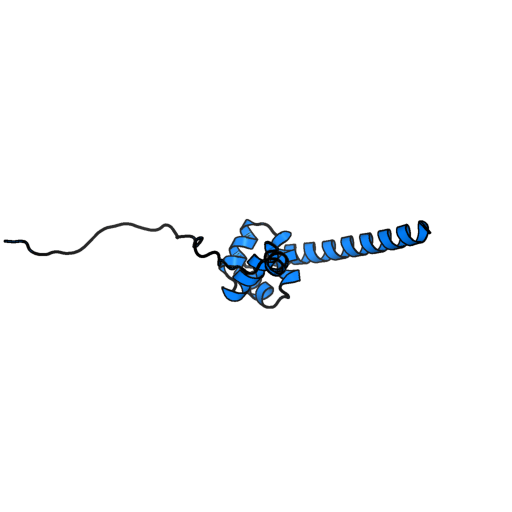 1
ATOM 630 C C . THR A 1 82 ? 12.424 -3.195 4.878 1.00 84.50 82 THR A C 1
ATOM 632 O O . THR A 1 82 ? 13.592 -3.060 5.238 1.00 84.50 82 THR A O 1
ATOM 635 N N . GLY A 1 83 ? 12.102 -3.919 3.797 1.00 77.19 83 GLY A N 1
ATOM 636 C CA . GLY A 1 83 ? 13.074 -4.676 2.995 1.00 77.19 83 GLY A CA 1
ATOM 637 C C . GLY A 1 83 ? 13.769 -5.808 3.765 1.00 77.19 83 GLY A C 1
ATOM 638 O O . GLY A 1 83 ? 14.831 -6.288 3.362 1.00 77.19 83 GLY A O 1
ATOM 639 N N . TYR A 1 84 ? 13.215 -6.238 4.903 1.00 68.25 84 TYR A N 1
ATOM 640 C CA . TYR A 1 84 ? 13.868 -7.190 5.805 1.00 68.25 84 TYR A CA 1
ATOM 641 C C . TYR A 1 84 ? 14.049 -8.565 5.146 1.00 68.25 84 TYR A C 1
ATOM 643 O O . TYR A 1 84 ? 15.031 -9.259 5.398 1.00 68.25 84 TYR A O 1
ATOM 651 N N . ARG A 1 85 ? 13.131 -8.944 4.248 1.00 58.94 85 ARG A N 1
ATOM 652 C CA . ARG A 1 85 ? 13.117 -10.253 3.569 1.00 58.94 85 ARG A CA 1
ATOM 653 C C . ARG A 1 85 ? 14.261 -10.411 2.566 1.00 58.94 85 ARG A C 1
ATOM 655 O O . ARG A 1 85 ? 14.841 -11.491 2.484 1.00 58.94 85 ARG A O 1
ATOM 662 N N . ASP A 1 86 ? 14.617 -9.342 1.861 1.00 54.91 86 ASP A N 1
ATOM 663 C CA . ASP A 1 86 ? 15.736 -9.315 0.915 1.00 54.91 86 ASP A CA 1
ATOM 664 C C . ASP A 1 86 ? 17.083 -9.385 1.641 1.00 54.91 86 ASP A C 1
ATOM 666 O O . ASP A 1 86 ? 17.971 -10.146 1.253 1.00 54.91 86 ASP A O 1
ATOM 670 N N . ASN A 1 87 ? 17.202 -8.661 2.758 1.00 49.81 87 ASN A N 1
ATOM 671 C CA . ASN A 1 87 ? 18.408 -8.644 3.586 1.00 49.81 87 ASN A CA 1
ATOM 672 C C . ASN A 1 87 ? 18.637 -9.977 4.325 1.00 49.81 87 ASN A C 1
ATOM 674 O O . ASN A 1 87 ? 19.762 -10.477 4.356 1.00 49.81 87 ASN A O 1
ATOM 678 N N . VAL A 1 88 ? 17.582 -10.613 4.852 1.00 49.81 88 VAL A N 1
ATOM 679 C CA . VAL A 1 88 ? 17.682 -11.887 5.597 1.00 49.81 88 VAL A CA 1
ATOM 680 C C . VAL A 1 88 ? 18.199 -13.050 4.739 1.00 49.81 88 VAL A C 1
ATOM 682 O O . VAL A 1 88 ? 18.807 -13.973 5.280 1.00 49.81 88 VAL A O 1
ATOM 685 N N . LYS A 1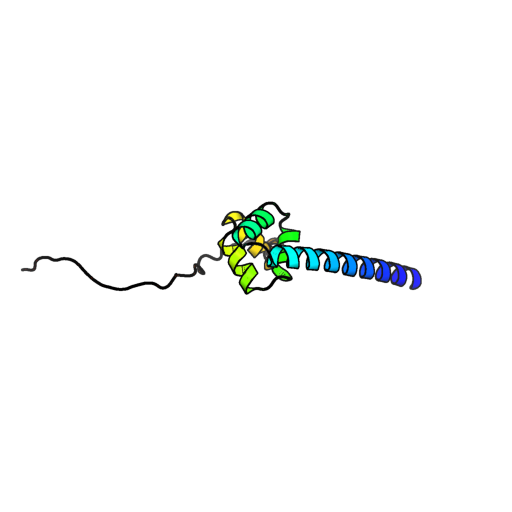 89 ? 18.088 -12.999 3.403 1.00 51.53 89 LYS A N 1
ATOM 686 C CA . LYS A 1 89 ? 18.726 -14.001 2.524 1.00 51.53 89 LYS A CA 1
ATOM 687 C C . LYS A 1 89 ? 20.264 -13.997 2.631 1.00 51.53 89 LYS A C 1
ATOM 689 O O . LYS A 1 89 ? 20.892 -14.997 2.288 1.00 51.53 89 LYS A O 1
ATOM 694 N N . GLY A 1 90 ? 20.866 -12.908 3.118 1.00 48.50 90 GLY A N 1
ATOM 695 C CA . GLY A 1 90 ? 22.298 -12.805 3.410 1.00 48.50 90 GLY A CA 1
ATOM 696 C C . GLY A 1 90 ? 22.705 -13.184 4.840 1.00 48.50 90 GLY A C 1
ATOM 697 O O . GLY A 1 90 ? 23.894 -13.376 5.084 1.00 48.50 90 GLY A O 1
ATOM 698 N N . THR A 1 91 ? 21.768 -13.306 5.790 1.00 39.53 91 THR A N 1
ATOM 699 C CA . THR A 1 91 ? 22.090 -13.506 7.216 1.00 39.53 91 THR A CA 1
ATOM 700 C C . THR A 1 91 ? 21.230 -14.579 7.880 1.00 39.53 91 THR A C 1
ATOM 702 O O . THR A 1 91 ? 20.078 -14.344 8.248 1.00 39.53 91 THR A O 1
ATOM 705 N N . SER A 1 92 ? 21.837 -15.737 8.146 1.00 49.78 92 SER A N 1
ATOM 706 C CA . SER A 1 92 ? 21.298 -16.753 9.057 1.00 49.78 92 SER A CA 1
ATOM 707 C C . SER A 1 92 ? 21.232 -16.220 10.493 1.00 49.78 92 SER A C 1
ATOM 709 O O . SER A 1 92 ? 22.168 -16.392 11.271 1.00 49.78 92 SER A O 1
ATOM 711 N N . GLY A 1 93 ? 20.125 -15.574 10.852 1.00 38.03 93 GLY A N 1
ATOM 712 C CA . GLY A 1 93 ? 19.892 -15.075 12.203 1.00 38.03 93 GLY A CA 1
ATOM 713 C C . GLY A 1 93 ? 18.567 -14.335 12.328 1.00 38.03 93 GLY A C 1
ATOM 714 O O . GLY A 1 93 ? 18.413 -13.239 11.800 1.00 38.03 93 GLY A O 1
ATOM 715 N N . ALA A 1 94 ? 17.622 -14.912 13.071 1.00 50.97 94 ALA A N 1
ATOM 716 C CA . ALA A 1 94 ? 16.520 -14.133 13.626 1.00 50.97 94 ALA A CA 1
ATOM 717 C C . ALA A 1 94 ? 17.074 -13.175 14.699 1.00 50.97 94 ALA A C 1
ATOM 719 O O . ALA A 1 94 ? 18.014 -13.526 15.417 1.00 50.97 94 ALA A O 1
ATOM 720 N N . PRO A 1 95 ? 16.451 -12.003 14.864 1.00 46.50 95 PRO A N 1
ATOM 721 C CA . PRO A 1 95 ? 15.460 -11.947 15.934 1.00 46.50 95 PRO A CA 1
ATOM 722 C C . PRO A 1 95 ? 14.104 -11.412 15.460 1.00 46.50 95 PRO A C 1
ATOM 724 O O . PRO A 1 95 ? 14.014 -10.462 14.689 1.00 46.50 95 PRO A O 1
ATOM 727 N N . ALA A 1 96 ? 13.024 -11.991 15.987 1.00 43.59 96 ALA A N 1
ATOM 728 C CA . ALA A 1 96 ? 11.702 -11.385 15.865 1.00 43.59 96 ALA A CA 1
ATOM 729 C C . ALA A 1 96 ? 11.643 -10.080 16.695 1.00 43.59 96 ALA A C 1
ATOM 731 O O . ALA A 1 96 ? 12.214 -10.049 17.790 1.00 43.59 96 ALA A O 1
ATOM 732 N N . PRO A 1 97 ? 10.926 -9.029 16.248 1.00 46.34 97 PRO A N 1
ATOM 733 C CA . PRO A 1 97 ? 10.800 -7.754 16.965 1.00 46.34 97 PRO A CA 1
ATOM 734 C C . PRO A 1 97 ? 9.848 -7.852 18.173 1.00 46.34 97 PRO A C 1
ATOM 736 O O . PRO A 1 97 ? 8.809 -7.195 18.256 1.00 46.34 97 PRO A O 1
ATOM 739 N N . ALA A 1 98 ? 10.211 -8.677 19.150 1.00 51.88 98 ALA A N 1
ATOM 740 C CA . ALA A 1 98 ? 9.476 -8.877 20.390 1.00 51.88 98 ALA A CA 1
ATOM 741 C C . ALA A 1 98 ? 9.749 -7.763 21.423 1.00 51.88 98 ALA A C 1
ATOM 743 O O . ALA A 1 98 ? 10.214 -8.071 22.513 1.00 51.88 98 ALA A O 1
ATOM 744 N N . SER A 1 99 ? 9.471 -6.485 21.097 1.00 49.38 99 SER A N 1
ATOM 745 C CA . SER A 1 99 ? 9.263 -5.406 22.098 1.00 49.38 99 SER A CA 1
ATOM 746 C C . SER A 1 99 ? 8.787 -4.042 21.528 1.00 49.38 99 SER A C 1
ATOM 748 O O . SE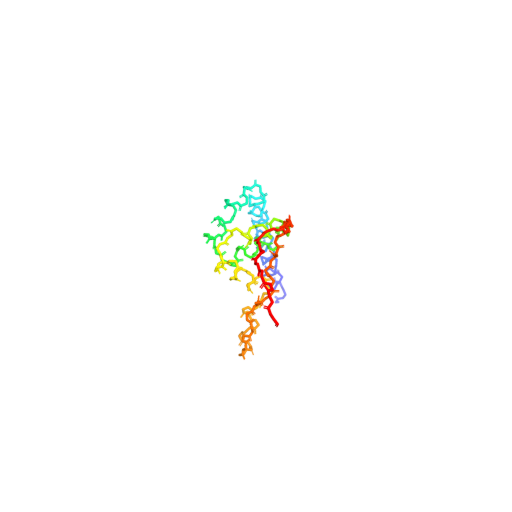R A 1 99 ? 9.311 -2.999 21.916 1.00 49.38 99 SER A O 1
ATOM 750 N N . VAL A 1 100 ? 7.762 -3.986 20.664 1.00 49.28 100 VAL A N 1
ATOM 751 C CA . VAL A 1 100 ? 6.957 -2.743 20.508 1.00 49.28 100 VAL A CA 1
ATOM 752 C C . VAL A 1 100 ? 5.462 -3.070 20.436 1.00 49.28 100 VAL A C 1
ATOM 754 O O . VAL A 1 100 ? 4.807 -2.905 19.410 1.00 49.28 100 VAL A O 1
ATOM 757 N N . ALA A 1 101 ? 4.905 -3.552 21.548 1.00 36.88 101 ALA A N 1
ATOM 758 C CA . ALA A 1 101 ? 3.458 -3.532 21.749 1.00 36.88 101 ALA A CA 1
ATOM 759 C C . ALA A 1 101 ? 3.065 -2.152 22.319 1.00 36.88 101 ALA A C 1
ATOM 761 O O . ALA A 1 101 ? 3.577 -1.787 23.380 1.00 36.88 101 ALA A O 1
ATOM 762 N N . PRO A 1 102 ? 2.190 -1.367 21.663 1.00 41.44 102 PRO A N 1
ATOM 763 C CA . PRO A 1 102 ? 1.748 -0.089 22.206 1.00 41.44 102 PRO A CA 1
ATOM 764 C C . PRO A 1 102 ? 0.800 -0.327 23.388 1.00 41.44 102 PRO A C 1
ATOM 766 O O . PRO A 1 102 ? -0.337 -0.761 23.205 1.00 41.44 102 PRO A O 1
ATOM 769 N N . ALA A 1 103 ? 1.259 -0.040 24.606 1.00 37.25 103 ALA A N 1
ATOM 770 C CA . ALA A 1 103 ? 0.410 -0.076 25.792 1.00 37.25 103 ALA A CA 1
ATOM 771 C C . ALA A 1 103 ? -0.609 1.087 25.749 1.00 37.25 103 ALA A C 1
ATOM 773 O O . ALA A 1 103 ? -0.193 2.248 25.697 1.00 37.25 103 ALA A O 1
ATOM 774 N N . PRO A 1 104 ? -1.931 0.827 25.770 1.00 42.06 104 PRO A N 1
ATOM 775 C CA . PRO A 1 104 ? -2.931 1.885 25.833 1.00 42.06 104 PRO A CA 1
ATOM 776 C C . PRO A 1 104 ? -3.017 2.453 27.257 1.00 42.06 104 PRO A C 1
ATOM 778 O O . PRO A 1 104 ? -3.106 1.710 28.232 1.00 42.06 104 PRO A O 1
ATOM 781 N N . ALA A 1 105 ? -3.029 3.779 27.387 1.00 46.31 105 ALA A N 1
ATOM 782 C CA . ALA A 1 105 ? -3.137 4.439 28.685 1.00 46.31 105 ALA A CA 1
ATOM 783 C C . ALA A 1 105 ? -4.587 4.449 29.207 1.00 46.31 105 ALA A C 1
ATOM 785 O O . ALA A 1 105 ? -5.447 5.100 28.614 1.00 46.31 105 ALA A O 1
ATOM 786 N N . ALA A 1 106 ? -4.847 3.799 30.349 1.00 38.91 106 ALA A N 1
ATOM 787 C CA . ALA A 1 106 ? -6.054 4.027 31.151 1.00 38.91 106 ALA A CA 1
ATOM 788 C C . ALA A 1 106 ? -5.914 3.564 32.619 1.00 38.91 106 ALA A C 1
ATOM 790 O O . ALA A 1 106 ? -5.625 2.403 32.875 1.00 38.91 106 ALA A O 1
ATOM 791 N N . LYS A 1 107 ? -6.270 4.468 33.546 1.00 31.23 107 LYS A N 1
ATOM 792 C CA . LYS A 1 107 ? -6.822 4.223 34.899 1.00 31.23 107 LYS A CA 1
ATOM 793 C C . LYS A 1 107 ? -6.002 3.442 35.952 1.00 31.23 107 LYS A C 1
ATOM 795 O O . LYS A 1 107 ? -6.002 2.219 35.993 1.00 31.23 107 LYS A O 1
ATOM 800 N N . ALA A 1 108 ? -5.545 4.194 36.958 1.00 38.53 108 ALA A N 1
ATOM 801 C CA . ALA A 1 108 ? -5.730 3.827 38.374 1.00 38.53 108 ALA A CA 1
ATOM 802 C C . ALA A 1 108 ? -7.253 3.880 38.727 1.00 38.53 108 ALA A C 1
ATOM 804 O O . ALA A 1 108 ? -7.989 4.528 37.966 1.00 38.53 108 ALA A O 1
ATOM 805 N N . PRO A 1 109 ? -7.773 3.234 39.800 1.00 44.41 109 PRO A N 1
ATOM 806 C CA . PRO A 1 109 ? -7.238 3.294 41.170 1.00 44.41 109 PRO A CA 1
ATOM 807 C C . PRO A 1 109 ? -7.033 1.940 41.886 1.00 44.41 109 PRO A C 1
ATOM 809 O O . PRO A 1 109 ? -7.457 0.890 41.413 1.00 44.41 109 PRO A O 1
ATOM 812 N N . GLU A 1 110 ? -6.423 2.005 43.074 1.00 48.25 110 GLU A N 1
ATOM 813 C CA . GLU A 1 110 ? -6.241 0.896 44.024 1.00 48.25 110 GLU A CA 1
ATOM 814 C C . GLU A 1 110 ? -7.455 0.675 44.956 1.00 48.25 110 GLU A C 1
ATOM 816 O O . GLU A 1 110 ? -8.010 1.631 45.507 1.00 48.25 110 GLU A O 1
ATOM 821 N N . GLN A 1 111 ? -7.818 -0.602 45.144 1.00 39.31 111 GLN A N 1
ATOM 822 C CA . GLN A 1 111 ? -8.665 -1.243 46.182 1.00 39.31 111 GLN A CA 1
ATOM 823 C C . GLN A 1 111 ? -8.825 -2.726 45.755 1.00 39.31 111 GLN A C 1
ATOM 825 O O . GLN A 1 111 ? -8.808 -2.984 44.555 1.00 39.31 111 GLN A O 1
ATOM 830 N N . GLU A 1 112 ? -8.966 -3.778 46.573 1.00 39.06 112 GLU A N 1
ATOM 831 C CA . GLU A 1 112 ? -9.086 -4.054 48.028 1.00 39.06 112 GLU A CA 1
ATOM 832 C C . GLU A 1 112 ? -8.683 -5.571 48.201 1.00 39.06 112 GLU A C 1
ATOM 834 O O . GLU A 1 112 ? -8.666 -6.266 47.185 1.00 39.06 112 GLU A O 1
ATOM 839 N N . LYS A 1 113 ? -8.287 -6.243 49.306 1.00 41.00 113 LYS A N 1
ATOM 840 C CA . LYS A 1 113 ? -8.394 -6.184 50.796 1.00 41.00 113 LYS A CA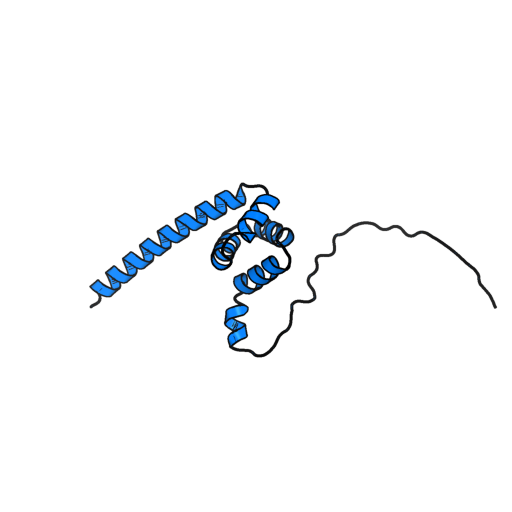 1
ATOM 841 C C . LYS A 1 113 ? -7.033 -6.677 51.415 1.00 41.00 113 LYS A C 1
ATOM 843 O O . LYS A 1 113 ? -6.153 -7.066 50.657 1.00 41.00 113 LYS A O 1
ATOM 848 N N . GLU A 1 114 ? -6.658 -6.457 52.689 1.00 37.72 114 GLU A N 1
ATOM 849 C CA . GLU A 1 114 ? -6.881 -7.314 53.899 1.00 37.72 114 GLU A CA 1
ATOM 850 C C . GLU A 1 114 ? -6.342 -8.773 53.760 1.00 37.72 114 GLU A C 1
ATOM 852 O O . GLU A 1 114 ? -6.504 -9.378 52.709 1.00 37.72 114 GLU A O 1
ATOM 857 N N . ALA A 1 115 ? -5.680 -9.422 54.736 1.00 41.31 115 ALA A N 1
ATOM 858 C CA . ALA A 1 115 ? -5.715 -9.253 56.197 1.00 41.31 115 ALA A CA 1
ATOM 859 C C . ALA A 1 115 ? -4.407 -9.653 56.949 1.00 41.31 115 ALA A C 1
ATOM 861 O O . ALA A 1 115 ? -3.516 -10.290 56.400 1.00 41.31 115 ALA A O 1
ATOM 862 N N . ALA A 1 116 ? -4.389 -9.363 58.260 1.00 44.59 116 ALA A N 1
ATOM 863 C CA . ALA A 1 116 ? -3.742 -10.129 59.347 1.00 44.59 116 ALA A CA 1
ATOM 864 C C . ALA A 1 116 ? -2.195 -10.315 59.420 1.00 44.59 116 ALA A C 1
ATOM 866 O O . ALA A 1 116 ? -1.617 -11.321 59.016 1.00 44.59 116 ALA A O 1
ATOM 867 N N . LYS A 1 117 ? -1.568 -9.412 60.191 1.00 42.09 117 LYS A N 1
ATOM 868 C CA . LYS A 1 117 ? -0.510 -9.701 61.202 1.00 42.09 117 LYS A CA 1
ATOM 869 C C . LYS A 1 117 ? -1.048 -10.681 62.294 1.00 42.09 117 LYS A C 1
ATOM 871 O O . LYS A 1 117 ? -2.265 -10.868 62.327 1.00 42.09 117 LYS A O 1
ATOM 876 N N . PRO A 1 118 ? -0.279 -11.124 63.323 1.00 54.78 118 PRO A N 1
ATOM 877 C CA . PRO A 1 118 ? 1.186 -11.187 63.502 1.00 54.78 118 PRO A CA 1
ATOM 878 C C . PRO A 1 118 ? 1.702 -12.539 64.085 1.00 54.78 118 PRO A C 1
ATOM 880 O O . PRO A 1 118 ? 0.940 -13.286 64.700 1.00 54.78 118 PRO A O 1
ATOM 883 N N . LYS A 1 119 ? 3.027 -12.746 64.116 1.00 40.59 119 LYS A N 1
ATOM 884 C CA . LYS A 1 119 ? 3.769 -12.822 65.394 1.00 40.59 119 LYS A CA 1
ATOM 885 C C . LYS A 1 119 ? 5.263 -12.570 65.211 1.00 40.59 119 LYS A C 1
ATOM 887 O O . LYS A 1 119 ? 5.750 -12.833 64.095 1.00 40.59 119 LYS A O 1
#